Protein AF-A0A536TL17-F1 (afdb_monomer_lite)

Structure (mmCIF, N/CA/C/O backbone):
data_AF-A0A536TL17-F1
#
_entry.id   AF-A0A536TL17-F1
#
loop_
_atom_site.group_PDB
_atom_site.id
_atom_site.type_symbol
_atom_site.label_atom_id
_atom_site.label_alt_id
_atom_site.label_comp_id
_atom_site.label_asym_id
_atom_site.label_entity_id
_atom_site.label_seq_id
_atom_site.pdbx_PDB_ins_code
_atom_site.Cartn_x
_atom_site.Cartn_y
_atom_site.Cartn_z
_atom_site.occupancy
_atom_site.B_iso_or_equiv
_atom_site.auth_seq_id
_atom_site.auth_comp_id
_atom_site.auth_asym_id
_atom_site.auth_atom_id
_atom_site.pdbx_PDB_model_num
ATOM 1 N N . MET A 1 1 ? -15.182 -1.251 4.354 1.00 78.12 1 MET A N 1
ATOM 2 C CA . MET A 1 1 ? -14.074 -2.228 4.284 1.00 78.12 1 MET A CA 1
ATOM 3 C C . MET A 1 1 ? -14.166 -2.961 2.955 1.00 78.12 1 MET A C 1
ATOM 5 O O . MET A 1 1 ? -15.219 -3.512 2.669 1.00 78.12 1 MET A O 1
ATOM 9 N N . ALA A 1 2 ? -13.118 -2.909 2.131 1.00 95.56 2 ALA A N 1
ATOM 10 C CA . ALA A 1 2 ? -13.075 -3.568 0.820 1.00 95.56 2 ALA A CA 1
ATOM 11 C C . ALA A 1 2 ? -11.756 -4.333 0.650 1.00 95.56 2 ALA A C 1
ATOM 13 O O . ALA A 1 2 ? -10.766 -3.975 1.292 1.00 95.56 2 ALA A O 1
ATOM 14 N N . ASN A 1 3 ? -11.757 -5.352 -0.211 1.00 97.56 3 ASN A N 1
ATOM 15 C CA . ASN A 1 3 ? -10.554 -6.075 -0.621 1.00 97.56 3 ASN A CA 1
ATOM 16 C C . ASN A 1 3 ? -9.971 -5.390 -1.859 1.00 97.56 3 ASN A C 1
ATOM 18 O O . ASN A 1 3 ? -10.673 -5.243 -2.858 1.00 97.56 3 ASN A O 1
ATOM 22 N N . VAL A 1 4 ? -8.711 -4.968 -1.793 1.00 96.88 4 VAL A N 1
ATOM 23 C CA . VAL A 1 4 ? -8.049 -4.219 -2.868 1.00 96.88 4 VAL A CA 1
ATOM 24 C C . VAL A 1 4 ? -6.749 -4.915 -3.243 1.00 96.88 4 VAL A C 1
ATOM 26 O O . VAL A 1 4 ? -5.894 -5.120 -2.389 1.00 96.88 4 VAL A O 1
ATOM 29 N N . GLY A 1 5 ? -6.596 -5.271 -4.517 1.00 96.31 5 GLY A N 1
ATOM 30 C CA . GLY A 1 5 ? -5.312 -5.694 -5.075 1.00 96.31 5 GLY A CA 1
ATOM 31 C C . GLY A 1 5 ? -4.543 -4.483 -5.592 1.00 96.31 5 GLY A C 1
ATOM 32 O O . GLY A 1 5 ? -5.084 -3.704 -6.374 1.00 96.31 5 GLY A O 1
ATOM 33 N N . PHE A 1 6 ? -3.298 -4.321 -5.157 1.00 94.88 6 PHE A N 1
ATOM 34 C CA . PHE A 1 6 ? -2.431 -3.214 -5.534 1.00 94.88 6 PHE A CA 1
ATOM 35 C C . PHE A 1 6 ? -1.161 -3.753 -6.197 1.00 94.88 6 PHE A C 1
ATOM 37 O O . PHE A 1 6 ? -0.328 -4.385 -5.547 1.00 94.88 6 PHE A O 1
ATOM 44 N N . ILE A 1 7 ? -1.022 -3.508 -7.502 1.00 95.06 7 ILE A N 1
ATOM 45 C CA . ILE A 1 7 ? 0.110 -3.972 -8.308 1.00 95.06 7 ILE A CA 1
ATOM 46 C C . ILE A 1 7 ? 0.992 -2.777 -8.660 1.00 95.06 7 ILE A C 1
ATOM 48 O O . ILE A 1 7 ? 0.532 -1.817 -9.272 1.00 95.06 7 ILE A O 1
ATOM 52 N N . GLY A 1 8 ? 2.269 -2.863 -8.297 1.00 92.38 8 GLY A N 1
ATOM 53 C CA . GLY A 1 8 ? 3.263 -1.821 -8.537 1.00 92.38 8 GLY A CA 1
ATOM 54 C C . GLY A 1 8 ? 3.467 -0.929 -7.317 1.00 92.38 8 GLY A C 1
ATOM 55 O O . GLY A 1 8 ? 2.724 0.019 -7.078 1.00 92.38 8 GLY A O 1
ATOM 56 N N . LEU A 1 9 ? 4.536 -1.197 -6.568 1.00 94.44 9 LEU A N 1
ATOM 57 C CA . LEU A 1 9 ? 4.904 -0.466 -5.352 1.00 94.44 9 LEU A CA 1
ATOM 58 C C . LEU A 1 9 ? 6.118 0.437 -5.593 1.00 94.44 9 LEU A C 1
ATOM 60 O O . LEU A 1 9 ? 7.158 0.299 -4.953 1.00 94.44 9 LEU A O 1
ATOM 64 N N . GLY A 1 10 ? 6.000 1.310 -6.593 1.00 90.88 10 GLY A N 1
ATOM 65 C CA . GLY A 1 10 ? 6.984 2.361 -6.863 1.00 90.88 10 GLY A CA 1
ATOM 66 C C . GLY A 1 10 ? 6.777 3.593 -5.977 1.00 90.88 10 GLY A C 1
ATOM 67 O O . GLY A 1 10 ? 5.951 3.586 -5.066 1.00 90.88 10 GLY A O 1
ATOM 68 N N . ILE A 1 11 ? 7.457 4.696 -6.311 1.00 92.94 11 ILE A N 1
ATOM 69 C CA . ILE A 1 11 ? 7.426 5.954 -5.536 1.00 92.94 11 ILE A CA 1
ATOM 70 C C . ILE A 1 11 ? 6.011 6.499 -5.279 1.00 92.94 11 ILE A C 1
ATOM 72 O O . ILE A 1 11 ? 5.762 7.096 -4.237 1.00 92.94 11 ILE A O 1
ATOM 76 N N . MET A 1 12 ? 5.076 6.268 -6.207 1.00 91.25 12 MET A N 1
ATOM 77 C CA . MET A 1 12 ? 3.667 6.647 -6.052 1.00 91.25 12 MET A CA 1
ATOM 78 C C . MET A 1 12 ? 2.811 5.516 -5.472 1.00 91.25 12 MET A C 1
ATOM 80 O O . MET A 1 12 ? 1.867 5.773 -4.732 1.00 91.25 12 MET A O 1
ATOM 84 N N . GLY A 1 13 ? 3.123 4.261 -5.803 1.00 94.25 13 GLY A N 1
ATOM 85 C CA . GLY A 1 13 ? 2.304 3.105 -5.438 1.00 94.25 13 GLY A CA 1
ATOM 86 C C . GLY A 1 13 ? 2.306 2.821 -3.940 1.00 94.25 13 GLY A C 1
ATOM 87 O O . GLY A 1 13 ? 1.249 2.653 -3.335 1.00 94.25 13 GLY A O 1
ATOM 88 N N . SER A 1 14 ? 3.486 2.845 -3.319 1.00 95.19 14 SER A N 1
ATOM 89 C CA . SER A 1 14 ? 3.636 2.559 -1.891 1.00 95.19 14 SER A CA 1
ATOM 90 C C . SER A 1 14 ? 2.840 3.509 -0.981 1.00 95.19 14 SER A C 1
ATOM 92 O O . SER A 1 14 ? 2.090 3.007 -0.141 1.00 95.19 14 SER A O 1
ATOM 94 N N . PRO A 1 15 ? 2.899 4.852 -1.121 1.00 96.81 15 PRO A N 1
ATOM 95 C CA . PRO A 1 15 ? 2.092 5.726 -0.266 1.00 96.81 15 PRO A CA 1
ATOM 96 C C . PRO A 1 15 ? 0.580 5.536 -0.474 1.00 96.81 15 PRO A C 1
ATOM 98 O O . PRO A 1 15 ? -0.175 5.592 0.497 1.00 96.81 15 PRO A O 1
ATOM 101 N N . MET A 1 16 ? 0.127 5.237 -1.697 1.00 97.12 16 MET A N 1
ATOM 102 C CA . MET A 1 16 ? -1.289 4.951 -1.963 1.00 97.12 16 MET A CA 1
ATOM 103 C C . MET A 1 16 ? -1.758 3.659 -1.284 1.00 97.12 16 MET A C 1
ATOM 105 O O . MET A 1 16 ? -2.795 3.661 -0.620 1.00 97.12 16 MET A O 1
ATOM 109 N N . ALA A 1 17 ? -0.979 2.578 -1.387 1.00 97.50 17 ALA A N 1
ATOM 110 C CA . ALA A 1 17 ? -1.256 1.328 -0.683 1.00 97.50 17 ALA A CA 1
ATOM 111 C C . ALA A 1 17 ? -1.326 1.548 0.838 1.00 97.50 17 ALA A C 1
ATOM 113 O O . ALA A 1 17 ? -2.271 1.103 1.488 1.00 97.50 17 ALA A O 1
ATOM 114 N N . GLY A 1 18 ? -0.387 2.319 1.393 1.00 97.25 18 GLY A N 1
ATOM 115 C CA . GLY A 1 18 ? -0.383 2.691 2.807 1.00 97.25 18 GLY A CA 1
ATOM 116 C C . GLY A 1 18 ? -1.638 3.455 3.245 1.00 97.25 18 GLY A C 1
ATOM 117 O O . GLY A 1 18 ? -2.168 3.191 4.323 1.00 97.25 18 GLY A O 1
ATOM 118 N N . HIS A 1 19 ? -2.157 4.372 2.423 1.00 97.75 19 HIS A N 1
ATOM 119 C CA . HIS A 1 19 ? -3.408 5.079 2.725 1.00 97.75 19 HIS A CA 1
ATOM 120 C C . HIS A 1 19 ? -4.625 4.154 2.714 1.00 97.75 19 HIS A C 1
ATOM 122 O O . HIS A 1 19 ? -5.471 4.260 3.599 1.00 97.75 19 HIS A O 1
ATOM 128 N N . LEU A 1 20 ? -4.701 3.221 1.763 1.00 97.44 20 LEU A N 1
ATOM 129 C CA . LEU A 1 20 ? -5.783 2.235 1.709 1.00 97.44 20 LEU A CA 1
ATOM 130 C C . LEU A 1 20 ? -5.766 1.315 2.938 1.00 97.44 20 LEU A C 1
ATOM 132 O O . LEU A 1 20 ? -6.815 1.062 3.529 1.00 97.44 20 LEU A O 1
ATOM 136 N N . ILE A 1 21 ? -4.578 0.880 3.368 1.00 97.69 21 ILE A N 1
ATOM 137 C CA . ILE A 1 21 ? -4.405 0.088 4.591 1.00 97.69 21 ILE A CA 1
ATOM 138 C C . ILE A 1 21 ? -4.862 0.894 5.818 1.00 97.69 21 ILE A C 1
ATOM 140 O O . ILE A 1 21 ? -5.708 0.430 6.581 1.00 97.69 21 ILE A O 1
ATOM 144 N N . LYS A 1 22 ? -4.387 2.140 5.970 1.00 97.69 22 LYS A N 1
ATOM 145 C CA . LYS A 1 22 ? -4.801 3.045 7.063 1.00 97.69 22 LYS A CA 1
ATOM 146 C C . LYS A 1 22 ? -6.301 3.349 7.055 1.00 97.69 22 LYS A C 1
ATOM 148 O O . LYS A 1 22 ? -6.889 3.527 8.115 1.00 97.69 22 LYS A O 1
ATOM 153 N N . GLY A 1 23 ? -6.924 3.378 5.878 1.00 97.25 23 GLY A N 1
ATOM 154 C CA . GLY A 1 23 ? -8.372 3.517 5.708 1.00 97.25 23 GLY A CA 1
ATOM 155 C C . GLY A 1 23 ? -9.179 2.278 6.118 1.00 9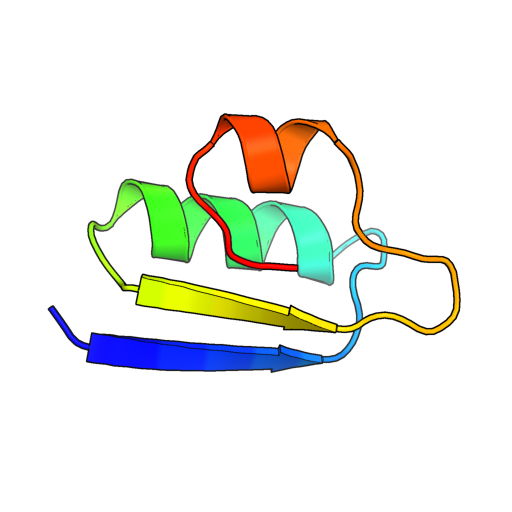7.25 23 GLY A C 1
ATOM 156 O O . GLY A 1 23 ? -10.404 2.290 6.017 1.00 97.25 23 GLY A O 1
ATOM 157 N N . GLY A 1 24 ? -8.527 1.201 6.568 1.00 97.00 24 GLY A N 1
ATOM 158 C CA . GLY A 1 24 ? -9.186 -0.028 7.008 1.00 97.00 24 GLY A CA 1
ATOM 159 C C . GLY A 1 24 ? -9.624 -0.939 5.858 1.00 97.00 24 GLY A C 1
ATOM 160 O O . GLY A 1 24 ? -10.548 -1.742 6.019 1.00 97.00 24 GLY A O 1
ATOM 161 N N . HIS A 1 25 ? -9.007 -0.815 4.681 1.00 97.88 25 HIS A N 1
ATOM 162 C CA . HIS A 1 25 ? -9.181 -1.774 3.590 1.00 97.88 25 HIS A CA 1
ATOM 163 C C . HIS A 1 25 ? -8.207 -2.949 3.747 1.00 97.88 25 HIS A C 1
ATOM 165 O O . HIS A 1 25 ? -7.089 -2.779 4.229 1.00 97.88 25 HIS A O 1
ATOM 171 N N . ARG A 1 26 ? -8.609 -4.148 3.308 1.00 97.75 26 ARG A N 1
ATOM 172 C CA . ARG A 1 26 ? -7.683 -5.285 3.185 1.00 97.75 26 ARG A CA 1
ATOM 173 C C . ARG A 1 26 ? -6.953 -5.139 1.861 1.00 97.75 26 ARG A C 1
ATOM 175 O O . ARG A 1 26 ? -7.577 -5.266 0.808 1.00 97.75 26 ARG A O 1
ATOM 182 N N . VAL A 1 27 ? -5.660 -4.847 1.918 1.00 98.12 27 VAL A N 1
ATOM 183 C CA . VAL A 1 27 ? -4.859 -4.562 0.725 1.00 98.12 27 VAL A CA 1
ATOM 184 C C . VAL A 1 27 ? -3.874 -5.698 0.478 1.00 98.12 27 VAL A C 1
ATOM 186 O O . VAL A 1 27 ? -3.050 -6.004 1.337 1.00 98.12 27 VAL A O 1
ATOM 189 N N . PHE A 1 28 ? -3.973 -6.305 -0.700 1.00 98.06 28 PHE A N 1
ATOM 190 C CA . PHE A 1 28 ? -3.038 -7.297 -1.221 1.00 98.06 28 PHE A CA 1
ATOM 191 C C . PHE A 1 28 ? -2.036 -6.589 -2.124 1.00 98.06 28 PHE A C 1
ATOM 193 O O . PHE A 1 28 ? -2.423 -5.790 -2.975 1.00 98.06 28 PHE A O 1
ATOM 200 N N . LEU A 1 29 ? -0.757 -6.851 -1.924 1.00 97.81 29 LEU A N 1
ATOM 201 C CA . LEU A 1 29 ? 0.344 -6.067 -2.445 1.00 97.81 29 LEU A CA 1
ATOM 202 C C . LEU A 1 29 ? 1.195 -6.941 -3.350 1.00 97.81 29 LEU A C 1
ATOM 204 O O . LEU A 1 29 ? 1.678 -7.981 -2.933 1.00 97.81 29 LEU A O 1
ATOM 208 N N . HIS A 1 30 ? 1.425 -6.501 -4.581 1.00 97.00 30 HIS A N 1
ATOM 209 C CA . HIS A 1 30 ? 2.322 -7.196 -5.491 1.00 97.00 30 HIS A CA 1
ATOM 210 C C . HIS A 1 30 ? 3.234 -6.205 -6.205 1.00 97.00 30 HIS A C 1
ATOM 212 O O . HIS A 1 30 ? 2.806 -5.153 -6.682 1.00 97.00 30 HIS A O 1
ATOM 218 N N . SER A 1 31 ? 4.518 -6.531 -6.296 1.00 94.88 31 SER A N 1
ATOM 219 C CA . SER A 1 31 ? 5.497 -5.714 -7.004 1.00 94.88 31 SER A CA 1
ATOM 220 C C . SER A 1 31 ? 6.652 -6.583 -7.473 1.00 94.88 31 SER A C 1
ATOM 222 O O . SER A 1 31 ? 7.113 -7.448 -6.733 1.00 94.88 31 SER A O 1
ATOM 224 N N . HIS A 1 32 ? 7.158 -6.313 -8.677 1.00 91.50 32 HIS A N 1
ATOM 225 C CA . HIS A 1 32 ? 8.291 -7.045 -9.247 1.00 91.50 32 HIS A CA 1
ATOM 226 C C . HIS A 1 32 ? 9.551 -6.951 -8.368 1.00 91.50 32 HIS A C 1
ATOM 228 O O . HIS A 1 32 ? 10.289 -7.918 -8.233 1.00 91.50 32 HIS A O 1
ATOM 234 N N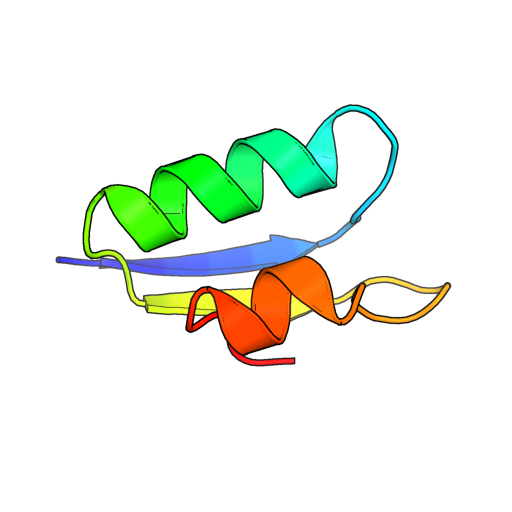 . GLY A 1 33 ? 9.792 -5.793 -7.741 1.00 90.19 33 GLY A N 1
ATOM 235 C CA . GLY A 1 33 ? 10.931 -5.573 -6.837 1.00 90.19 33 GLY A CA 1
ATOM 236 C C . GLY A 1 33 ? 10.709 -6.049 -5.397 1.00 90.19 33 GLY A C 1
ATOM 237 O O . GLY A 1 33 ? 11.518 -5.731 -4.532 1.00 90.19 33 GLY A O 1
ATOM 238 N N . GLY A 1 34 ? 9.608 -6.756 -5.130 1.00 93.12 34 GLY A N 1
ATOM 239 C CA . GLY A 1 34 ? 9.177 -7.114 -3.783 1.00 93.12 34 GLY A CA 1
ATOM 240 C C . GLY A 1 34 ? 8.329 -6.035 -3.106 1.00 93.12 34 GLY A C 1
ATOM 241 O O . GLY A 1 34 ? 8.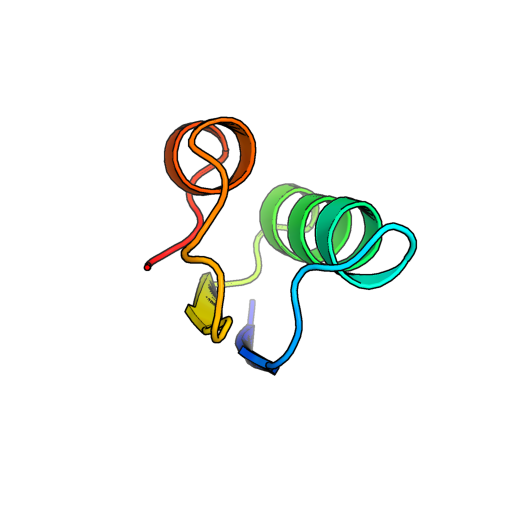247 -4.883 -3.546 1.00 93.12 34 GLY A O 1
ATOM 242 N N . VAL A 1 35 ? 7.656 -6.442 -2.031 1.00 95.50 35 VAL A N 1
ATOM 243 C CA . VAL A 1 35 ? 6.837 -5.565 -1.189 1.00 95.50 35 VAL A CA 1
ATOM 244 C C . VAL A 1 35 ? 7.720 -4.948 -0.112 1.00 95.50 35 VAL A C 1
ATOM 246 O O . VAL A 1 35 ? 8.493 -5.649 0.537 1.00 95.50 35 VAL A O 1
ATOM 249 N N . GLN A 1 36 ? 7.634 -3.629 0.076 1.00 94.38 36 GLN A N 1
A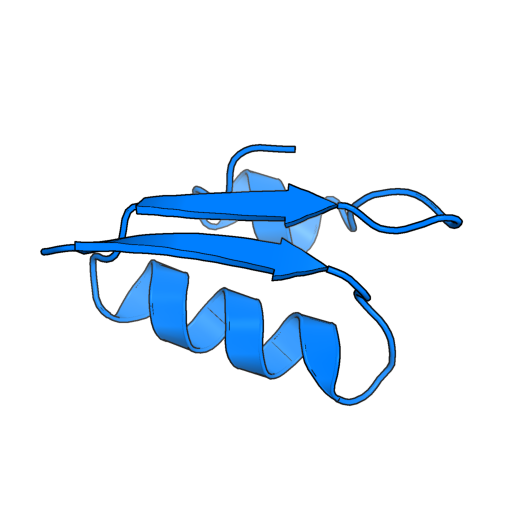TOM 250 C CA . GLN A 1 36 ? 8.419 -2.967 1.116 1.00 94.38 36 GLN A CA 1
ATOM 251 C C . GLN A 1 36 ? 7.904 -3.352 2.504 1.00 94.38 36 GLN A C 1
ATOM 253 O O . GLN A 1 36 ? 6.701 -3.283 2.754 1.00 94.38 36 GLN A O 1
ATOM 258 N N . GLN A 1 37 ? 8.826 -3.650 3.423 1.00 96.00 37 GLN A N 1
ATOM 259 C CA . GLN A 1 37 ? 8.520 -4.072 4.794 1.00 96.00 37 GLN A CA 1
ATOM 260 C C . GLN A 1 37 ? 7.563 -3.110 5.520 1.00 96.00 37 GLN A C 1
ATOM 262 O O . GLN A 1 37 ? 6.636 -3.536 6.197 1.00 96.00 37 GLN A O 1
ATOM 267 N N . ALA A 1 38 ? 7.706 -1.801 5.294 1.00 95.94 38 ALA A N 1
ATOM 268 C CA . ALA A 1 38 ? 6.831 -0.795 5.896 1.00 95.94 38 ALA A CA 1
ATOM 269 C C . ALA A 1 38 ? 5.338 -0.977 5.543 1.00 95.94 38 ALA A C 1
ATOM 271 O O . ALA A 1 38 ? 4.473 -0.572 6.315 1.00 95.94 38 ALA A O 1
ATOM 272 N N . LEU A 1 39 ? 5.017 -1.569 4.386 1.00 96.69 39 LEU A N 1
ATOM 273 C CA . LEU A 1 39 ? 3.634 -1.836 3.989 1.00 96.69 39 LEU A CA 1
ATOM 274 C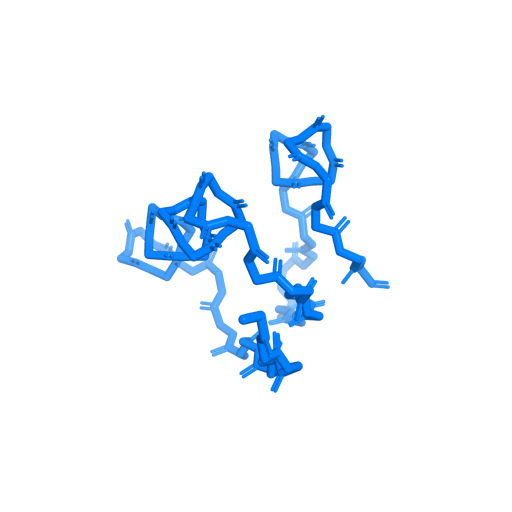 C . LEU A 1 39 ? 3.081 -3.105 4.633 1.00 96.69 39 LEU A C 1
ATOM 276 O O . LEU A 1 39 ? 1.913 -3.117 5.017 1.00 96.69 39 LEU A O 1
ATOM 280 N N . THR A 1 40 ? 3.901 -4.146 4.784 1.00 96.94 40 THR A N 1
ATOM 281 C CA . THR A 1 40 ? 3.510 -5.346 5.536 1.00 96.94 40 THR A CA 1
ATOM 282 C C . THR A 1 40 ? 3.347 -5.036 7.019 1.00 96.94 40 THR A C 1
ATOM 284 O O . THR A 1 40 ? 2.351 -5.436 7.615 1.00 96.94 40 THR A O 1
ATOM 287 N N . ASP A 1 41 ? 4.239 -4.225 7.590 1.00 97.69 41 ASP A N 1
ATOM 288 C CA . ASP A 1 41 ? 4.154 -3.777 8.985 1.00 97.69 41 ASP A CA 1
ATOM 289 C C . ASP A 1 41 ? 2.904 -2.913 9.228 1.00 97.69 41 ASP A C 1
ATOM 291 O O . ASP A 1 41 ? 2.317 -2.944 10.307 1.00 97.69 41 ASP A O 1
ATOM 295 N N . ALA A 1 42 ? 2.451 -2.172 8.210 1.00 96.62 42 ALA A N 1
ATOM 296 C CA . ALA A 1 42 ? 1.204 -1.413 8.267 1.00 96.62 42 ALA A CA 1
ATOM 297 C C . ALA A 1 42 ? -0.059 -2.296 8.205 1.00 96.62 42 ALA A C 1
ATOM 299 O O . ALA A 1 42 ? -1.149 -1.787 8.457 1.00 96.62 42 ALA A O 1
ATOM 3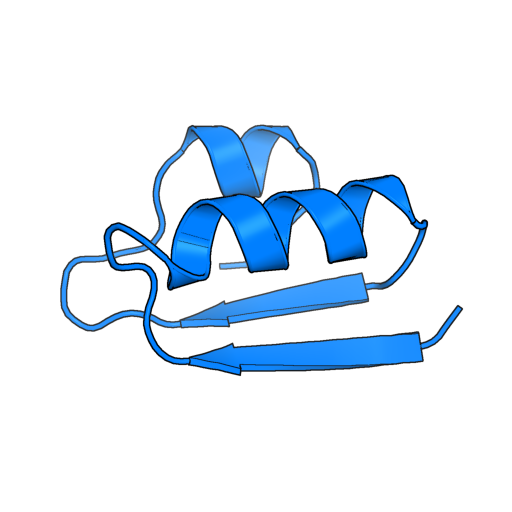00 N N . GLY A 1 43 ? 0.062 -3.590 7.880 1.00 96.94 43 GLY A N 1
ATOM 301 C CA . GLY A 1 43 ? -1.055 -4.534 7.746 1.00 96.94 43 GLY A CA 1
ATOM 302 C C . GLY A 1 43 ? -1.405 -4.920 6.305 1.00 96.94 43 GLY A C 1
ATOM 303 O O . GLY A 1 43 ? -2.443 -5.543 6.070 1.00 96.94 43 GLY A O 1
ATOM 304 N N . GLY A 1 44 ? -0.572 -4.550 5.330 1.00 97.06 44 GLY A N 1
ATOM 305 C CA . GLY A 1 44 ? -0.679 -5.031 3.956 1.00 97.06 44 GLY A CA 1
ATOM 306 C C . GLY A 1 44 ? -0.278 -6.501 3.825 1.00 97.06 44 GLY A C 1
ATOM 307 O O . GLY A 1 44 ? 0.568 -6.997 4.565 1.00 97.06 44 GLY A O 1
ATOM 308 N N . ILE A 1 45 ? -0.882 -7.201 2.868 1.00 97.44 45 ILE A N 1
ATOM 309 C CA . ILE A 1 45 ? -0.646 -8.628 2.622 1.00 97.44 45 ILE A CA 1
ATOM 310 C C . ILE A 1 45 ? 0.211 -8.747 1.363 1.00 97.44 45 ILE A C 1
ATOM 312 O O . ILE A 1 45 ? -0.257 -8.363 0.295 1.00 97.44 45 ILE A O 1
ATOM 316 N N . ALA A 1 46 ? 1.450 -9.219 1.498 1.00 92.44 46 ALA A N 1
ATOM 317 C CA . ALA A 1 46 ? 2.386 -9.411 0.386 1.00 92.44 46 ALA A CA 1
ATOM 318 C C . ALA A 1 46 ? 2.124 -10.699 -0.410 1.00 92.44 46 ALA A C 1
ATOM 320 O O . ALA A 1 46 ? 1.599 -11.663 0.193 1.00 92.44 46 ALA A O 1
#

Sequence (46 aa):
MANVGFIGLGIMGSPMAGHLIKGGHRVFLHSHGGVQQALTDAGGIA

Secondary structure (DSSP, 8-state):
--EEEEE--STTHHHHHHHHHHTT-EEEEE-TT---HHHHHTT-B-

Foldseek 3Di:
DEEEEQEACPPPRVVVLLVCLVVVYAYEYYYPVDDDPVSVVSVHHD

Radius of gyration: 9.07 Å; chains: 1; bounding box: 25×16×18 Å

pLDDT: mean 95.42, std 3.34, range [78.12, 98.12]